Protein AF-A0A2N2Y2N4-F1 (afdb_monomer)

Nearest PDB structures (foldseek):
  4l85-assembly1_B  TM=6.530E-01  e=6.563E-02  Escherichia coli K-12
  3w01-assembly1_B  TM=6.294E-01  e=2.800E-01  Staphylococcus aureus subsp. aureus Mu3
  6rxm-assembly3_C  TM=6.327E-01  e=2.800E-01  Escherichia coli K-12
  6is2-assembly1_A  TM=5.672E-01  e=5.414E-01  Staphylococcus aureus RF122
  4lui-assembly1_A  TM=5.930E-01  e=9.800E-01  Methanocaldococcus jannaschii DSM 2661

Radius of gyration: 14.52 Å; Cα contacts (8 Å, |Δi|>4): 130; chains: 1; bounding box: 36×34×39 Å

Secondary structure (DSSP, 8-state):
----HHHHHHS--SS---EEEE-GGG--HHHHHHHH-TTS--SEEEE--SS--S-HHHHHHHHHHH--S-EEE--SSGGG--TTSSEE-----TT-S-TT-

Mean predicted aligned error: 5.01 Å

Solvent-accessible surface area (backbone atoms only — not comparable to full-atom values): 6410 Å² total; per-residue (Å²): 130,85,76,49,68,64,57,76,73,70,53,91,64,99,61,89,84,45,71,46,79,38,40,60,75,70,72,45,72,70,59,52,53,47,57,48,35,84,91,77,49,66,64,31,37,32,42,36,40,87,78,70,85,53,62,47,60,60,44,49,54,58,51,54,75,50,34,90,58,54,39,27,33,37,61,66,48,83,87,55,65,54,92,87,46,79,45,73,56,82,82,76,51,86,86,55,92,50,90,94,87

Foldseek 3Di:
DPDQVCCVVPPDDPDDFDEDEDELVPDDPVVLVQLLDPPRHGQEYEYEDQDHPDQLQVSLVSSVVRDPHQYEYAYNDPSNDDPSHSYYDDDDPPVDPDPVD

Sequence (101 aa):
MKTSLYNKLFLPEKKPRLAVLIDPDKLNEKLMSLLSNKSNRPDIILLGGSHVSLSVTESIEKIKKMTNLPLILFPGNPVQLSPLADAVLLLMLLSGRNADY

Structure (mmCIF, N/CA/C/O backbone):
data_AF-A0A2N2Y2N4-F1
#
_entry.id   AF-A0A2N2Y2N4-F1
#
loop_
_atom_site.group_PDB
_atom_site.id
_atom_site.type_symbol
_atom_site.label_atom_id
_atom_site.label_alt_id
_atom_site.label_comp_id
_atom_site.label_asym_id
_atom_site.label_entity_id
_atom_site.label_seq_id
_atom_site.pdbx_PDB_ins_code
_atom_site.Cartn_x
_atom_site.Cartn_y
_atom_site.Cartn_z
_atom_site.occupancy
_atom_site.B_iso_or_equiv
_atom_site.auth_seq_id
_atom_site.auth_comp_id
_atom_site.auth_asym_id
_atom_site.auth_atom_id
_atom_site.pdbx_PDB_model_num
ATOM 1 N N . MET A 1 1 ? -23.832 -9.272 5.082 1.00 43.53 1 MET A N 1
ATOM 2 C CA . MET A 1 1 ? -23.448 -8.416 3.934 1.00 43.53 1 MET A CA 1
ATOM 3 C C . MET A 1 1 ? -21.993 -8.001 4.100 1.00 43.53 1 MET A C 1
ATOM 5 O O . MET A 1 1 ? -21.671 -7.432 5.134 1.00 43.53 1 MET A O 1
ATOM 9 N N . LYS A 1 2 ? -21.101 -8.302 3.145 1.00 47.69 2 LYS A N 1
ATOM 10 C CA . LYS A 1 2 ? -19.757 -7.698 3.140 1.00 47.69 2 LYS A CA 1
ATOM 11 C C . LYS A 1 2 ? -19.935 -6.201 2.883 1.00 47.69 2 LYS A C 1
ATOM 13 O O . LYS A 1 2 ? -20.380 -5.825 1.805 1.00 47.69 2 LYS A O 1
ATOM 18 N N . THR A 1 3 ? -19.623 -5.358 3.862 1.00 61.28 3 THR A N 1
ATOM 19 C CA . THR A 1 3 ? -19.528 -3.909 3.651 1.00 61.28 3 THR A CA 1
ATOM 20 C C . THR A 1 3 ? -18.493 -3.664 2.556 1.00 61.28 3 THR A C 1
ATOM 22 O O . THR A 1 3 ? -17.366 -4.158 2.679 1.00 61.28 3 THR A O 1
ATOM 25 N N . SER A 1 4 ? -18.874 -2.969 1.480 1.00 83.38 4 SER A N 1
ATOM 26 C CA . SER A 1 4 ? -17.964 -2.682 0.368 1.00 83.38 4 SER A CA 1
ATOM 27 C C . SER A 1 4 ? -16.733 -1.930 0.883 1.00 83.38 4 SER A C 1
ATOM 29 O O . SER A 1 4 ? -16.827 -1.155 1.839 1.00 83.38 4 SER A O 1
ATOM 31 N N . LEU A 1 5 ? -15.566 -2.164 0.273 1.00 84.62 5 LEU A N 1
ATOM 32 C CA . LEU A 1 5 ? -14.347 -1.420 0.609 1.00 84.62 5 LEU A C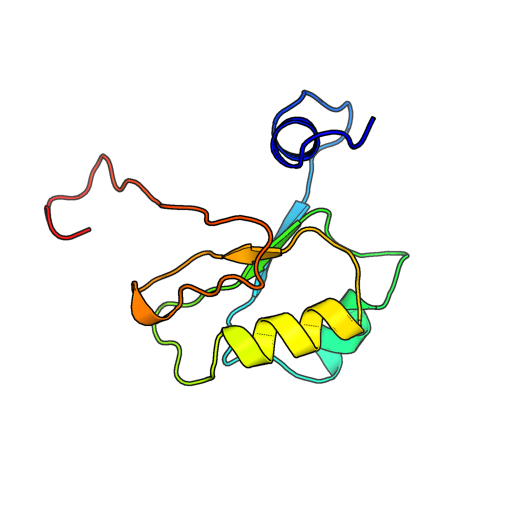A 1
ATOM 33 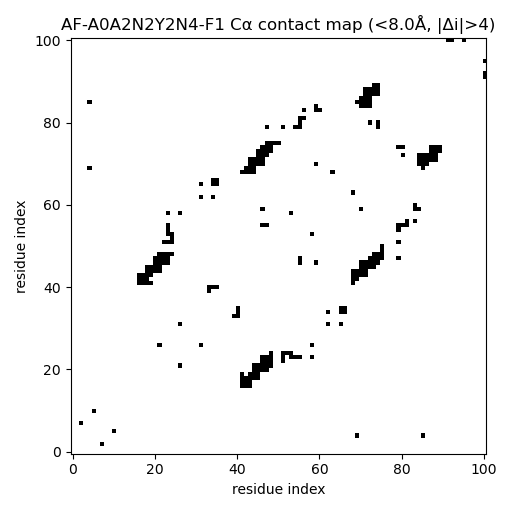C C . LEU A 1 5 ? -14.597 0.092 0.517 1.00 84.62 5 LEU A C 1
ATOM 35 O O . LEU A 1 5 ? -14.225 0.824 1.422 1.00 84.62 5 LEU A O 1
ATOM 39 N N . TYR A 1 6 ? -15.329 0.528 -0.509 1.00 83.81 6 TYR A N 1
ATOM 40 C CA . TYR A 1 6 ? -15.772 1.911 -0.667 1.00 83.81 6 TYR A CA 1
ATOM 41 C C . TYR A 1 6 ? -16.454 2.460 0.594 1.00 83.81 6 TYR A C 1
ATOM 43 O O . TYR A 1 6 ? -16.042 3.487 1.126 1.00 83.81 6 TYR A O 1
ATOM 51 N N . ASN A 1 7 ? -17.433 1.735 1.140 1.00 84.25 7 ASN A N 1
ATOM 52 C CA . ASN A 1 7 ? -18.135 2.171 2.343 1.00 84.25 7 ASN A CA 1
ATOM 53 C C . ASN A 1 7 ? -17.188 2.274 3.548 1.00 84.25 7 ASN A C 1
ATOM 55 O O . ASN A 1 7 ? -17.293 3.207 4.336 1.00 84.25 7 ASN A O 1
ATOM 59 N N . LYS A 1 8 ? -16.229 1.348 3.667 1.00 81.50 8 LYS A N 1
ATOM 60 C CA . LYS A 1 8 ? -15.204 1.393 4.721 1.00 81.50 8 LYS A CA 1
ATOM 61 C C . LYS A 1 8 ? -14.213 2.545 4.564 1.00 81.50 8 LYS A C 1
ATOM 63 O O . LYS A 1 8 ? -13.601 2.919 5.551 1.00 81.50 8 LYS A O 1
ATOM 68 N N . LEU A 1 9 ? -14.010 3.063 3.354 1.00 82.56 9 LEU A N 1
ATOM 69 C CA . LEU A 1 9 ? -13.036 4.123 3.078 1.00 82.56 9 LEU A CA 1
ATOM 70 C C . LEU A 1 9 ? -13.653 5.522 3.081 1.00 82.56 9 LEU A C 1
ATOM 72 O O . LEU A 1 9 ? -12.973 6.472 3.463 1.00 82.56 9 LEU A O 1
ATOM 76 N N . PHE A 1 10 ? -14.922 5.653 2.687 1.00 80.50 10 PHE A N 1
ATOM 77 C CA . PHE A 1 10 ? -15.530 6.954 2.387 1.00 80.50 10 PHE A CA 1
ATOM 78 C C . PHE A 1 10 ? -16.776 7.282 3.203 1.00 80.50 10 PHE A C 1
ATOM 80 O O . PHE A 1 10 ? -17.198 8.437 3.201 1.00 80.50 10 PHE A O 1
ATOM 87 N N . LEU A 1 11 ? -17.359 6.327 3.939 1.00 84.75 11 LEU A N 1
ATOM 88 C CA . LEU A 1 11 ? -18.421 6.700 4.871 1.00 84.75 11 LEU A CA 1
ATOM 89 C C . LEU A 1 11 ? -17.836 7.465 6.065 1.00 84.75 11 LEU A C 1
ATOM 91 O O . LEU A 1 11 ? -16.751 7.094 6.542 1.00 84.75 11 LEU A O 1
ATOM 95 N N . PRO A 1 12 ? -18.553 8.497 6.552 1.00 79.38 12 PRO A N 1
ATOM 96 C CA . PRO A 1 12 ? -18.130 9.282 7.699 1.00 79.38 12 PRO A CA 1
ATOM 97 C C . PRO A 1 12 ? -17.938 8.391 8.923 1.00 79.38 12 PRO A C 1
ATOM 99 O O . PRO A 1 12 ? -18.823 7.616 9.288 1.00 79.38 12 PRO A O 1
ATOM 102 N N . GLU A 1 13 ? -16.799 8.540 9.588 1.00 79.06 13 GLU A N 1
ATOM 103 C CA . GLU A 1 13 ? -16.543 7.931 10.887 1.00 79.06 13 GLU A CA 1
ATOM 104 C C . GLU A 1 13 ? -16.220 8.999 11.926 1.00 79.06 13 GLU A C 1
ATOM 106 O O . GLU A 1 13 ? -15.765 10.095 11.610 1.00 79.06 13 GLU A O 1
ATOM 111 N N . LYS A 1 14 ? -16.463 8.672 13.199 1.00 78.62 14 LYS A N 1
ATOM 112 C CA . LYS A 1 14 ? -16.190 9.582 14.322 1.00 78.62 14 LYS A CA 1
ATOM 113 C C . LYS A 1 14 ? -14.694 9.811 14.556 1.00 78.62 14 LYS A C 1
ATOM 115 O O . LYS A 1 14 ? -14.338 10.734 15.282 1.00 78.62 14 LYS A O 1
ATOM 120 N N . LYS A 1 15 ? -13.832 8.950 14.008 1.00 85.19 15 LYS A N 1
ATOM 121 C CA . LYS A 1 15 ? -12.377 9.018 14.157 1.00 85.19 15 LYS A CA 1
ATOM 122 C C . LYS A 1 15 ? -11.721 9.226 12.789 1.00 85.19 15 LYS A C 1
ATOM 124 O O . LYS A 1 15 ? -12.187 8.631 11.816 1.00 85.19 15 LYS A O 1
ATOM 129 N N . PRO A 1 16 ? -10.657 10.044 12.706 1.00 86.69 16 PRO A N 1
ATOM 130 C CA . PRO A 1 16 ? -9.873 10.155 11.486 1.00 86.69 16 PRO A CA 1
ATOM 131 C C . PRO A 1 16 ? -9.223 8.808 11.166 1.00 86.69 16 PRO A C 1
ATOM 133 O O . PRO A 1 16 ? -8.823 8.082 12.077 1.00 86.69 16 PRO A O 1
ATOM 136 N N . ARG A 1 17 ? -9.110 8.499 9.874 1.00 88.75 17 ARG A N 1
ATOM 137 C CA . ARG A 1 17 ? -8.395 7.317 9.388 1.00 88.75 17 ARG A CA 1
ATOM 138 C C . ARG A 1 17 ? -6.955 7.678 9.043 1.00 88.75 17 ARG A C 1
ATOM 140 O O . ARG A 1 17 ? -6.698 8.760 8.516 1.00 88.75 17 ARG A O 1
ATOM 147 N N . LEU A 1 18 ? -6.038 6.752 9.292 1.00 90.94 18 LEU A N 1
ATOM 148 C CA . LEU A 1 18 ? -4.636 6.857 8.912 1.00 90.94 18 LEU A CA 1
ATOM 149 C C . LEU A 1 18 ? -4.331 5.903 7.757 1.00 90.94 18 LEU A C 1
ATOM 151 O O . LEU A 1 18 ? -4.439 4.683 7.895 1.00 90.94 18 LEU A O 1
ATOM 155 N N . ALA A 1 19 ? -3.889 6.467 6.635 1.00 92.69 19 ALA A N 1
ATOM 156 C CA . ALA A 1 19 ? -3.283 5.719 5.545 1.00 92.69 19 ALA A CA 1
ATOM 157 C C . ALA A 1 19 ? -1.759 5.876 5.592 1.00 92.69 19 ALA A C 1
ATOM 159 O O . ALA A 1 19 ? -1.257 6.982 5.794 1.00 92.69 19 ALA A O 1
ATOM 160 N N . VAL A 1 20 ? -1.023 4.784 5.382 1.00 94.12 20 VAL A N 1
ATOM 161 C CA . VAL A 1 20 ? 0.443 4.809 5.263 1.00 94.12 20 VAL A CA 1
ATOM 162 C C . VAL A 1 20 ? 0.838 4.393 3.857 1.00 94.12 20 VAL A C 1
ATOM 164 O O . VAL A 1 20 ? 0.440 3.325 3.400 1.00 94.12 20 VAL A O 1
ATOM 167 N N . LEU A 1 21 ? 1.636 5.231 3.193 1.00 95.19 21 LEU A N 1
ATOM 168 C CA . LEU A 1 21 ? 2.257 4.911 1.912 1.00 95.19 21 LEU A CA 1
ATOM 169 C C . LEU A 1 21 ? 3.556 4.138 2.127 1.00 95.19 21 LEU A C 1
ATOM 171 O O . LEU A 1 21 ? 4.472 4.611 2.799 1.00 95.19 21 LEU A O 1
ATOM 175 N N . ILE A 1 22 ? 3.614 2.950 1.540 1.00 94.56 22 ILE A N 1
ATOM 176 C CA . ILE A 1 22 ? 4.771 2.070 1.527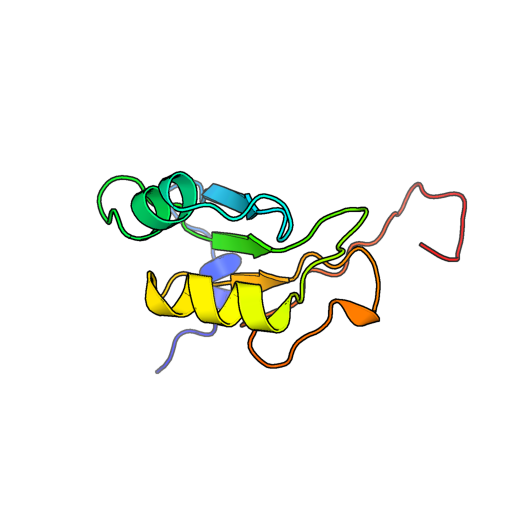 1.00 94.56 22 ILE A CA 1
ATOM 177 C C . ILE A 1 22 ? 5.334 2.053 0.115 1.00 94.56 22 ILE A C 1
ATOM 179 O O . ILE A 1 22 ? 4.647 1.699 -0.841 1.00 94.56 22 ILE A O 1
ATOM 183 N N . ASP A 1 23 ? 6.608 2.395 0.019 1.00 93.00 23 ASP A N 1
ATOM 184 C CA . ASP A 1 23 ? 7.410 2.185 -1.175 1.00 93.00 23 ASP A CA 1
ATOM 185 C C . ASP A 1 23 ? 7.827 0.700 -1.231 1.00 93.00 23 ASP A C 1
ATOM 187 O O . ASP A 1 23 ? 8.450 0.231 -0.268 1.00 93.00 23 ASP A O 1
ATOM 191 N N . PRO A 1 24 ? 7.477 -0.058 -2.293 1.00 92.81 24 PRO A N 1
ATOM 192 C CA . PRO A 1 24 ? 7.853 -1.466 -2.442 1.00 92.81 24 PRO A CA 1
ATOM 193 C C . PRO A 1 24 ? 9.347 -1.716 -2.212 1.00 92.81 24 PRO A C 1
ATOM 195 O O . PRO A 1 24 ? 9.712 -2.674 -1.531 1.00 92.81 24 PRO A O 1
ATOM 198 N N . ASP A 1 25 ? 10.199 -0.801 -2.681 1.00 91.06 25 ASP A N 1
ATOM 199 C CA . ASP A 1 25 ? 11.660 -0.919 -2.616 1.00 91.06 25 ASP A CA 1
ATOM 200 C C . ASP A 1 25 ? 12.211 -0.720 -1.192 1.00 91.06 25 ASP A C 1
ATOM 202 O O . ASP A 1 25 ? 13.372 -1.013 -0.911 1.00 91.06 25 ASP A O 1
ATOM 206 N N . LYS A 1 26 ? 11.373 -0.260 -0.253 1.00 91.12 26 LYS A N 1
ATOM 207 C CA . LYS A 1 26 ? 11.736 -0.025 1.155 1.00 91.12 26 LYS A CA 1
ATOM 208 C C . LYS A 1 26 ? 11.178 -1.080 2.107 1.00 91.12 26 LYS A C 1
ATOM 210 O O . LYS A 1 26 ? 11.297 -0.925 3.327 1.00 91.12 26 LYS A O 1
ATOM 215 N N . LEU A 1 27 ? 10.578 -2.151 1.585 1.00 91.00 27 LEU A N 1
ATOM 216 C CA . LEU A 1 27 ? 10.090 -3.256 2.404 1.00 91.00 27 LEU A CA 1
ATOM 217 C C . LEU A 1 27 ? 11.245 -3.973 3.112 1.00 91.00 27 LEU A C 1
ATOM 219 O O . LEU A 1 27 ? 12.157 -4.507 2.489 1.00 91.00 27 LEU A O 1
ATOM 223 N N . ASN A 1 28 ? 11.176 -4.010 4.441 1.00 91.88 28 ASN A N 1
ATOM 224 C CA . ASN A 1 28 ? 12.143 -4.685 5.302 1.00 91.88 28 ASN A CA 1
ATOM 225 C C . ASN A 1 28 ? 11.449 -5.303 6.524 1.00 91.88 28 ASN A C 1
ATOM 227 O O . ASN A 1 28 ? 10.290 -5.002 6.816 1.00 91.88 28 ASN A O 1
ATOM 231 N N . GLU A 1 29 ? 12.164 -6.147 7.266 1.00 90.69 29 GLU A N 1
ATOM 232 C CA . GLU A 1 29 ? 11.612 -6.884 8.411 1.00 90.69 29 GLU A CA 1
ATOM 233 C C . GLU A 1 29 ? 11.025 -5.978 9.499 1.00 90.69 29 GLU A C 1
ATOM 235 O O . GLU A 1 29 ? 10.001 -6.309 10.096 1.00 90.69 29 GLU A O 1
ATOM 240 N N . LYS A 1 30 ? 11.623 -4.803 9.731 1.00 90.62 30 LYS A N 1
ATOM 241 C CA . LYS A 1 30 ? 11.122 -3.832 10.710 1.00 90.62 30 LYS A CA 1
ATOM 242 C C . LYS A 1 30 ? 9.764 -3.268 10.296 1.00 90.62 30 LYS A C 1
ATOM 244 O O . LYS A 1 30 ? 8.876 -3.136 11.130 1.00 90.62 30 LYS A O 1
ATOM 249 N N . LEU A 1 31 ? 9.580 -2.941 9.020 1.00 89.50 31 LEU A N 1
ATOM 250 C CA . LEU A 1 31 ? 8.278 -2.503 8.520 1.00 89.50 31 LEU A CA 1
ATOM 251 C C . LEU A 1 31 ? 7.253 -3.640 8.604 1.00 89.50 31 LEU A C 1
ATOM 253 O O . LEU A 1 31 ? 6.128 -3.428 9.052 1.00 89.50 31 LEU A O 1
ATOM 257 N N . MET A 1 32 ? 7.660 -4.861 8.259 1.00 88.81 32 MET A N 1
ATOM 258 C CA . MET A 1 32 ? 6.794 -6.039 8.336 1.00 88.81 32 MET A CA 1
ATOM 259 C C . MET A 1 32 ? 6.333 -6.341 9.769 1.00 88.81 32 MET A C 1
ATOM 261 O O . MET A 1 32 ? 5.166 -6.675 9.976 1.00 88.81 32 MET A O 1
ATOM 265 N N . SER A 1 33 ? 7.204 -6.169 10.769 1.00 89.00 33 SER A N 1
ATOM 266 C CA . SER A 1 33 ? 6.846 -6.357 12.180 1.00 89.00 33 SER A CA 1
ATOM 267 C C . SER A 1 33 ? 5.922 -5.260 12.719 1.00 89.00 33 SER A C 1
ATOM 269 O O . SER A 1 33 ? 5.057 -5.530 13.552 1.00 89.00 33 SER A O 1
ATOM 271 N N . LEU A 1 34 ? 6.035 -4.029 12.212 1.00 87.81 34 LEU A N 1
ATOM 272 C CA . LEU A 1 34 ? 5.087 -2.960 12.536 1.00 87.81 34 LEU A CA 1
ATOM 273 C C . LEU A 1 34 ? 3.693 -3.253 11.970 1.00 87.81 34 LEU A C 1
ATOM 275 O O . LEU A 1 34 ? 2.700 -3.051 12.664 1.00 87.81 34 LEU A O 1
ATOM 279 N N . LEU A 1 35 ? 3.611 -3.769 10.741 1.00 88.12 35 LEU A N 1
ATOM 280 C CA . LEU A 1 35 ? 2.334 -4.101 10.099 1.00 88.12 35 LEU A CA 1
ATOM 281 C C . LEU A 1 35 ? 1.610 -5.282 10.760 1.00 88.12 35 LEU A C 1
ATOM 283 O O . LEU A 1 35 ? 0.377 -5.330 10.733 1.00 88.12 35 LEU A O 1
ATOM 287 N N . SER A 1 36 ? 2.350 -6.220 11.358 1.00 87.38 36 SER A N 1
ATOM 288 C CA . SER A 1 36 ? 1.769 -7.342 12.104 1.00 87.38 36 SER A CA 1
ATOM 289 C C . SER A 1 36 ? 1.313 -6.953 13.519 1.00 87.38 36 SER A C 1
ATOM 291 O O . SER A 1 36 ? 0.466 -7.635 14.108 1.00 87.38 36 SER A O 1
ATOM 293 N N . ASN A 1 37 ? 1.802 -5.833 14.064 1.00 88.50 37 ASN A N 1
ATOM 294 C CA . ASN A 1 37 ? 1.415 -5.349 15.385 1.00 88.50 37 ASN A CA 1
ATOM 295 C C . ASN A 1 37 ? 0.009 -4.723 15.371 1.00 88.50 37 ASN A C 1
ATOM 297 O O . ASN A 1 37 ? -0.217 -3.623 14.871 1.00 88.50 37 ASN A O 1
ATOM 301 N N . LYS A 1 38 ? -0.955 -5.409 15.995 1.00 83.19 38 LYS A N 1
ATOM 302 C CA . LYS A 1 38 ? -2.363 -4.982 16.027 1.00 83.19 38 LYS A CA 1
ATOM 303 C C . LYS A 1 38 ? -2.618 -3.702 16.826 1.00 83.19 38 LYS A C 1
ATOM 305 O O . LYS A 1 38 ? -3.636 -3.061 16.579 1.00 83.19 38 LYS A O 1
ATOM 310 N N . SER A 1 39 ? -1.739 -3.342 17.758 1.00 83.56 39 SER A N 1
ATOM 311 C CA . SER A 1 39 ? -1.964 -2.222 18.678 1.00 83.56 39 SER A CA 1
ATOM 312 C C . SER A 1 39 ? -1.692 -0.853 18.054 1.00 83.56 39 SER A C 1
ATOM 314 O O . SER A 1 39 ? -2.179 0.140 18.581 1.00 83.56 39 SER A O 1
ATOM 316 N N . ASN A 1 40 ? -0.931 -0.779 16.954 1.00 80.12 40 ASN A N 1
ATOM 317 C CA . ASN A 1 40 ? -0.520 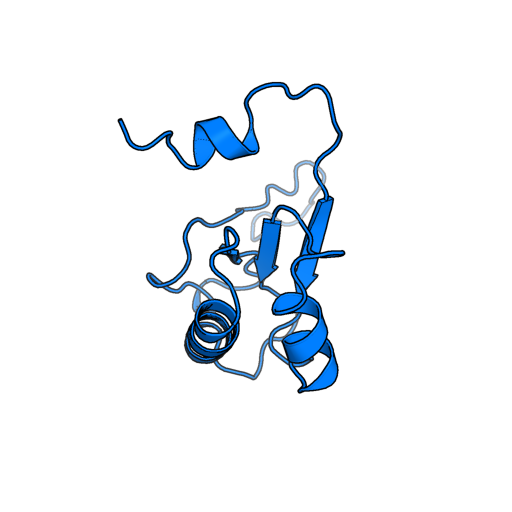0.498 16.359 1.00 80.12 40 ASN A CA 1
ATOM 318 C C . ASN A 1 40 ? -0.473 0.464 14.822 1.00 80.12 40 ASN A C 1
ATOM 320 O O . ASN A 1 40 ? 0.446 0.999 14.201 1.00 80.12 40 ASN A O 1
ATOM 324 N N . ARG A 1 41 ? -1.439 -0.221 14.205 1.00 84.00 41 ARG A N 1
ATOM 325 C CA . ARG A 1 41 ? -1.510 -0.377 12.748 1.00 84.00 41 ARG A CA 1
ATOM 326 C C . ARG A 1 41 ? -2.326 0.749 12.094 1.00 84.00 41 ARG A C 1
ATOM 328 O O . ARG A 1 41 ? -3.280 1.218 12.714 1.00 84.00 41 ARG A O 1
ATOM 335 N N . PRO A 1 42 ? -2.000 1.150 10.853 1.00 92.12 42 PRO A N 1
ATOM 336 C CA . PRO A 1 42 ? -2.836 2.076 10.097 1.00 92.12 42 PRO A CA 1
ATOM 337 C C . PRO A 1 42 ? -4.178 1.432 9.730 1.00 92.12 42 PRO A C 1
ATOM 339 O O . PRO A 1 42 ? -4.340 0.212 9.801 1.00 92.12 42 PRO A O 1
ATOM 342 N N . ASP A 1 43 ? -5.128 2.250 9.288 1.00 91.44 43 ASP A N 1
ATOM 343 C CA . ASP A 1 43 ? -6.406 1.775 8.758 1.00 91.44 43 ASP A CA 1
ATOM 344 C C . ASP A 1 43 ? -6.266 1.276 7.318 1.00 91.44 43 ASP A C 1
ATOM 346 O O . ASP A 1 43 ? -7.000 0.384 6.894 1.00 91.44 43 ASP A O 1
ATOM 350 N N . ILE A 1 44 ? -5.339 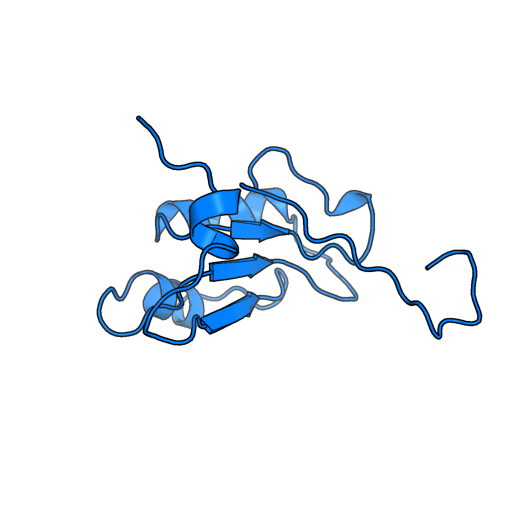1.872 6.558 1.00 93.94 44 ILE A N 1
ATOM 351 C CA . ILE A 1 44 ? -5.157 1.644 5.122 1.00 93.94 44 ILE A CA 1
ATOM 352 C C . ILE A 1 44 ? -3.662 1.603 4.794 1.00 93.94 44 ILE A C 1
ATOM 354 O O . ILE A 1 44 ? -2.876 2.415 5.289 1.00 93.94 44 ILE A O 1
ATOM 358 N N . ILE A 1 45 ? -3.278 0.686 3.913 1.00 95.94 45 ILE A N 1
ATOM 359 C CA . ILE A 1 45 ? -1.956 0.650 3.294 1.00 95.94 45 ILE A CA 1
ATOM 360 C C . ILE A 1 45 ? -2.095 1.155 1.860 1.00 95.94 45 ILE A C 1
ATOM 362 O O . ILE A 1 45 ? -2.865 0.604 1.074 1.00 95.94 45 ILE A O 1
ATOM 366 N N . LEU A 1 46 ? -1.336 2.190 1.519 1.00 96.19 46 LEU A N 1
ATOM 367 C CA . LEU A 1 46 ? -1.063 2.565 0.138 1.00 96.19 46 LEU A CA 1
ATOM 368 C C . LEU A 1 46 ? 0.261 1.909 -0.261 1.00 96.19 46 LEU A C 1
ATOM 370 O O . LEU A 1 46 ? 1.223 1.976 0.500 1.00 96.19 46 LEU A O 1
ATOM 374 N N . LEU A 1 47 ? 0.324 1.269 -1.424 1.00 96.00 47 LEU A N 1
ATOM 375 C CA . LEU A 1 47 ? 1.552 0.648 -1.927 1.00 96.00 47 LEU A CA 1
ATOM 376 C C . LEU A 1 47 ? 1.948 1.285 -3.256 1.00 96.00 47 LEU A C 1
ATOM 378 O O . LEU A 1 47 ? 1.204 1.177 -4.231 1.00 96.00 47 LEU A O 1
ATOM 382 N N . GLY A 1 48 ? 3.109 1.930 -3.299 1.00 93.62 48 GLY A N 1
ATOM 383 C CA . GLY A 1 48 ? 3.598 2.596 -4.500 1.00 93.62 48 GLY A CA 1
ATOM 384 C C . GLY A 1 48 ? 4.800 3.502 -4.257 1.00 93.62 48 GLY A C 1
ATOM 385 O O . GLY A 1 48 ? 5.098 3.876 -3.125 1.00 93.62 48 GLY A O 1
ATOM 386 N N . GLY A 1 49 ? 5.487 3.858 -5.339 1.00 87.25 49 GLY A N 1
ATOM 387 C CA . GLY A 1 49 ? 6.699 4.674 -5.331 1.00 87.25 49 GLY A CA 1
ATOM 388 C C . GLY A 1 49 ? 6.988 5.251 -6.719 1.00 87.25 49 GLY A C 1
ATOM 389 O O . GLY A 1 49 ? 6.398 4.826 -7.715 1.00 87.25 49 GLY A O 1
ATOM 390 N N . SER A 1 50 ? 7.885 6.238 -6.793 1.00 77.56 50 SER A N 1
ATOM 391 C CA . SER A 1 50 ? 8.240 6.911 -8.054 1.00 77.56 50 SER A CA 1
ATOM 392 C C . SER A 1 50 ? 9.071 6.024 -8.982 1.00 77.56 50 SER A C 1
ATOM 394 O O . SER A 1 50 ? 8.820 5.969 -10.183 1.00 77.56 50 SER A O 1
ATOM 396 N N . HIS A 1 51 ? 10.030 5.297 -8.417 1.00 74.12 51 HIS A N 1
ATOM 397 C CA . HIS A 1 51 ? 10.845 4.311 -9.110 1.00 74.12 51 HIS A CA 1
ATOM 398 C C . HIS A 1 51 ? 10.689 3.002 -8.357 1.00 74.12 51 HIS A C 1
ATOM 400 O O . HIS A 1 51 ? 11.181 2.878 -7.245 1.00 74.12 51 HIS A O 1
ATOM 406 N N . VAL A 1 52 ? 9.942 2.072 -8.943 1.00 75.44 52 VAL A N 1
ATOM 407 C CA . VAL A 1 52 ? 9.703 0.758 -8.353 1.00 75.44 52 VAL A CA 1
ATOM 408 C C . VAL A 1 52 ? 10.504 -0.253 -9.153 1.00 75.44 52 VAL A C 1
ATOM 410 O O . VAL A 1 52 ? 10.209 -0.491 -10.326 1.00 75.44 52 VAL A O 1
ATOM 413 N N . SER A 1 53 ? 11.543 -0.793 -8.526 1.00 72.25 53 SER A N 1
ATOM 414 C CA . SER A 1 53 ? 12.397 -1.835 -9.097 1.00 72.25 53 SER A CA 1
ATOM 415 C C . SER A 1 53 ? 11.952 -3.235 -8.673 1.00 72.25 53 SER A C 1
ATOM 417 O O . SER A 1 53 ? 12.087 -4.184 -9.447 1.00 72.25 53 SER A O 1
ATOM 419 N N . LEU A 1 54 ? 11.373 -3.368 -7.475 1.00 74.19 54 LEU A N 1
ATOM 420 C CA . LEU A 1 54 ? 10.810 -4.617 -6.979 1.00 74.19 54 LEU A CA 1
ATOM 421 C C . LEU A 1 54 ? 9.410 -4.884 -7.531 1.00 74.19 54 LEU A C 1
ATOM 423 O O . LEU A 1 54 ? 8.618 -3.985 -7.806 1.00 74.19 54 LEU A O 1
ATOM 427 N N . SER A 1 55 ? 9.063 -6.166 -7.622 1.0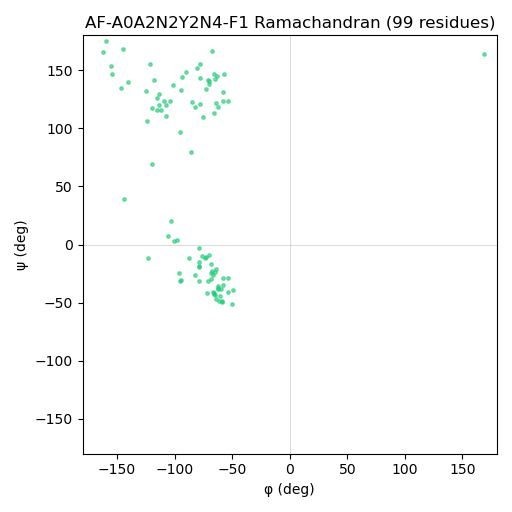0 87.00 55 SER A N 1
ATOM 428 C CA . SER A 1 55 ? 7.717 -6.580 -8.006 1.00 87.00 55 SER A CA 1
ATOM 429 C C . SER A 1 55 ? 6.689 -6.091 -6.979 1.00 87.00 55 SER A C 1
ATOM 431 O O . SER A 1 55 ? 6.695 -6.484 -5.805 1.00 87.00 55 SER A O 1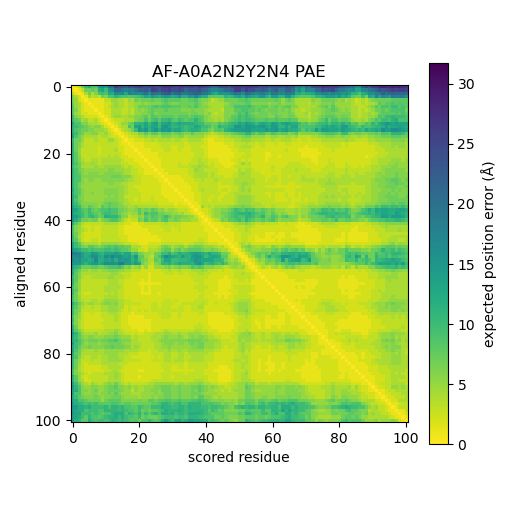
ATOM 433 N N . VAL A 1 56 ? 5.756 -5.250 -7.434 1.00 92.00 56 VAL A N 1
ATOM 434 C CA . VAL A 1 56 ? 4.609 -4.804 -6.629 1.00 92.00 56 VAL A CA 1
ATOM 435 C C . VAL A 1 56 ? 3.759 -5.998 -6.202 1.00 92.00 56 VAL A C 1
ATOM 437 O O . VAL A 1 56 ? 3.316 -6.060 -5.059 1.00 92.00 56 VAL A O 1
ATOM 440 N N . THR A 1 57 ? 3.589 -6.987 -7.079 1.00 94.06 57 THR A N 1
ATOM 441 C CA . THR A 1 57 ? 2.837 -8.214 -6.786 1.00 94.06 57 THR A CA 1
ATOM 442 C C . THR A 1 57 ? 3.462 -8.997 -5.631 1.00 94.06 57 THR A C 1
ATOM 444 O O . THR A 1 57 ? 2.765 -9.315 -4.670 1.00 94.06 57 THR A O 1
ATOM 447 N N . GLU A 1 58 ? 4.778 -9.228 -5.648 1.00 93.69 58 GLU A N 1
ATOM 448 C CA . GLU A 1 58 ? 5.466 -9.907 -4.535 1.00 93.69 58 GLU A CA 1
ATOM 449 C C . GLU A 1 58 ? 5.367 -9.111 -3.229 1.00 93.69 58 GLU A C 1
ATOM 451 O O . GLU A 1 58 ? 5.239 -9.672 -2.138 1.00 93.69 58 GLU A O 1
ATOM 456 N N . SER A 1 59 ? 5.411 -7.784 -3.336 1.00 94.81 59 SER A N 1
ATOM 457 C CA . SER A 1 59 ? 5.273 -6.874 -2.201 1.00 94.81 59 SER A CA 1
ATOM 458 C C . SER A 1 59 ? 3.881 -6.976 -1.569 1.00 94.81 59 SER A C 1
ATOM 460 O O . SER A 1 59 ? 3.768 -7.084 -0.346 1.00 94.81 59 SER A O 1
ATOM 462 N N . ILE A 1 60 ? 2.825 -7.037 -2.390 1.00 96.25 60 ILE A N 1
ATOM 463 C CA . ILE A 1 60 ? 1.447 -7.280 -1.938 1.00 96.25 60 ILE A CA 1
ATOM 464 C C . ILE A 1 60 ? 1.356 -8.614 -1.200 1.00 96.25 60 ILE A C 1
ATOM 466 O O . ILE A 1 60 ? 0.805 -8.663 -0.101 1.00 96.25 60 ILE A O 1
ATOM 470 N N . GLU A 1 61 ? 1.902 -9.689 -1.768 1.00 95.56 61 GLU A N 1
ATOM 471 C CA . GLU A 1 61 ? 1.858 -11.015 -1.145 1.00 95.56 61 GLU A CA 1
ATOM 472 C C . 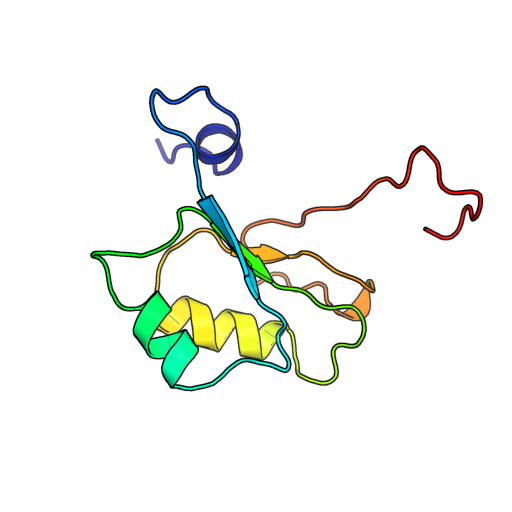GLU A 1 61 ? 2.557 -11.031 0.215 1.00 95.56 61 GLU A C 1
ATOM 474 O O . GLU A 1 61 ? 2.020 -11.571 1.185 1.00 95.56 61 GLU A O 1
ATOM 479 N N . LYS A 1 62 ? 3.739 -10.411 0.311 1.00 94.44 62 LYS A N 1
ATOM 480 C CA . LYS A 1 62 ? 4.478 -10.277 1.571 1.00 94.44 62 LYS A CA 1
ATOM 481 C C . LYS A 1 62 ? 3.645 -9.532 2.614 1.00 94.44 62 LYS A C 1
ATOM 483 O O . LYS A 1 62 ? 3.483 -10.039 3.723 1.00 94.44 62 LYS A O 1
ATOM 488 N N . ILE A 1 63 ? 3.070 -8.382 2.260 1.00 95.00 63 ILE A N 1
ATOM 489 C CA . ILE A 1 63 ? 2.254 -7.575 3.179 1.00 95.00 63 ILE A CA 1
ATOM 490 C C . ILE A 1 63 ? 0.993 -8.336 3.616 1.00 95.00 63 ILE A C 1
ATOM 492 O O . ILE A 1 63 ? 0.716 -8.421 4.815 1.00 95.00 63 ILE A O 1
ATOM 496 N N . LYS A 1 64 ? 0.259 -8.947 2.676 1.00 94.50 64 LYS A N 1
ATOM 497 C CA . LYS A 1 64 ? -0.982 -9.687 2.966 1.00 94.50 64 LYS A CA 1
ATOM 498 C C . LYS A 1 64 ? -0.761 -10.926 3.839 1.00 94.50 64 LYS A C 1
ATOM 500 O O . LYS A 1 64 ? -1.672 -11.329 4.555 1.00 94.50 64 LYS A O 1
ATOM 505 N N . LYS A 1 65 ? 0.447 -11.505 3.860 1.00 93.50 65 LYS A N 1
ATOM 506 C CA . LYS A 1 65 ? 0.804 -12.570 4.820 1.00 93.50 65 LYS A CA 1
ATOM 507 C C . LYS A 1 65 ? 0.860 -12.074 6.270 1.00 93.50 65 LYS A C 1
ATOM 509 O O . LYS A 1 65 ? 0.672 -12.874 7.180 1.00 93.50 65 LYS A O 1
ATOM 514 N N . MET A 1 66 ? 1.133 -10.788 6.498 1.00 91.19 66 MET A N 1
ATOM 515 C CA . MET A 1 66 ? 1.280 -10.220 7.846 1.00 91.19 66 MET A CA 1
ATOM 516 C C . MET A 1 66 ? 0.004 -9.559 8.364 1.00 91.19 66 MET A C 1
ATOM 518 O O . MET A 1 66 ? -0.169 -9.416 9.575 1.00 91.19 66 MET A O 1
ATOM 522 N N . THR A 1 67 ? -0.879 -9.111 7.469 1.00 92.50 67 THR A N 1
ATOM 523 C CA . THR A 1 67 ? -2.055 -8.334 7.853 1.00 92.50 67 THR A CA 1
ATOM 524 C C . THR A 1 67 ? -3.195 -8.429 6.841 1.00 92.50 67 THR A C 1
ATOM 526 O O . THR A 1 67 ? -2.981 -8.612 5.649 1.00 92.50 67 THR A O 1
ATOM 529 N N . ASN A 1 68 ? -4.419 -8.228 7.332 1.00 91.81 68 ASN A N 1
ATOM 530 C CA . ASN A 1 68 ? -5.649 -8.175 6.531 1.00 91.81 68 ASN A CA 1
ATOM 531 C C . ASN A 1 68 ? -6.143 -6.730 6.329 1.00 91.81 68 ASN A C 1
ATOM 533 O O . ASN A 1 68 ? -7.340 -6.505 6.132 1.00 91.81 68 ASN A O 1
ATOM 537 N N . LEU A 1 69 ? -5.257 -5.743 6.494 1.00 93.25 69 LEU A N 1
ATOM 538 C CA . LEU A 1 69 ? -5.588 -4.344 6.239 1.00 93.25 69 LEU A CA 1
ATOM 539 C C . LEU A 1 69 ? -5.868 -4.123 4.746 1.00 93.25 69 LEU A C 1
ATOM 541 O O . LEU A 1 69 ? -5.217 -4.768 3.922 1.00 93.25 69 LEU A O 1
ATOM 545 N N . PRO A 1 70 ? -6.784 -3.202 4.395 1.00 95.12 70 PRO A N 1
ATOM 546 C CA . PRO A 1 70 ? -6.962 -2.769 3.018 1.00 95.12 70 PRO A CA 1
ATOM 547 C C . PRO A 1 70 ? -5.640 -2.304 2.407 1.00 95.12 70 PRO A C 1
ATOM 549 O O . PRO A 1 70 ? -4.999 -1.396 2.940 1.00 95.12 70 PRO A O 1
ATOM 552 N N . LEU A 1 71 ? -5.261 -2.913 1.286 1.00 96.69 71 LEU A N 1
ATOM 553 C CA . LEU A 1 71 ? -4.094 -2.541 0.497 1.00 96.69 71 LEU A CA 1
ATOM 554 C C . LEU A 1 71 ? -4.559 -1.968 -0.838 1.00 96.69 71 LEU A C 1
ATOM 556 O O . LEU A 1 71 ? -5.152 -2.662 -1.665 1.00 96.69 71 LEU A O 1
ATOM 560 N N . ILE A 1 72 ? -4.263 -0.691 -1.044 1.00 96.56 72 ILE A N 1
ATOM 561 C CA . ILE A 1 72 ? -4.634 0.070 -2.231 1.00 96.56 72 ILE A CA 1
ATOM 562 C C . ILE A 1 72 ? -3.351 0.419 -2.984 1.00 96.56 72 ILE A C 1
ATOM 564 O O . ILE A 1 72 ? -2.399 0.935 -2.398 1.00 96.56 72 ILE A O 1
ATOM 568 N N . LEU A 1 73 ? -3.307 0.145 -4.284 1.00 96.06 73 LEU A N 1
ATOM 569 C CA . LEU A 1 73 ? -2.178 0.559 -5.110 1.00 96.06 73 LEU A CA 1
ATOM 570 C C . LEU A 1 73 ? -2.171 2.068 -5.290 1.00 96.06 73 LEU A C 1
ATOM 572 O O . LEU A 1 73 ? -3.204 2.674 -5.562 1.00 96.06 73 LEU A O 1
ATOM 576 N N . PHE A 1 74 ? -0.984 2.647 -5.207 1.00 94.62 74 PHE A N 1
ATOM 577 C CA . PHE A 1 74 ? -0.696 4.037 -5.518 1.00 94.62 74 PHE A CA 1
ATOM 578 C C . PHE A 1 74 ? 0.330 4.078 -6.661 1.00 94.62 74 PHE A C 1
ATOM 580 O O . PHE A 1 74 ? 1.508 4.353 -6.432 1.00 94.62 74 PHE A O 1
ATOM 587 N N . PRO A 1 75 ? -0.070 3.678 -7.881 1.00 90.62 75 PRO A N 1
ATOM 588 C CA . PRO A 1 75 ? 0.878 3.397 -8.947 1.00 90.62 75 PRO A CA 1
ATOM 589 C C . PRO A 1 75 ? 1.497 4.683 -9.503 1.00 90.62 75 PRO A C 1
ATOM 591 O O . PRO A 1 75 ? 0.786 5.626 -9.840 1.00 90.62 75 PRO A O 1
ATOM 594 N N . GLY A 1 76 ? 2.819 4.684 -9.673 1.00 86.50 76 GLY A N 1
ATOM 595 C CA . GLY A 1 76 ? 3.537 5.681 -10.476 1.00 86.50 76 GLY A CA 1
ATOM 596 C C . GLY A 1 76 ? 3.639 5.313 -11.964 1.00 86.50 76 GLY A C 1
ATOM 597 O O . GLY A 1 76 ? 4.043 6.138 -12.777 1.00 86.50 76 GLY A O 1
ATOM 598 N N . ASN A 1 77 ? 3.301 4.071 -12.333 1.00 84.50 77 ASN A N 1
ATOM 599 C CA . ASN A 1 77 ? 3.340 3.554 -13.705 1.00 84.50 77 ASN A CA 1
ATOM 600 C C . ASN A 1 77 ? 2.331 2.393 -13.876 1.00 84.50 77 ASN A C 1
ATOM 602 O O . ASN A 1 77 ? 2.180 1.607 -12.937 1.00 84.50 77 ASN A O 1
ATOM 606 N N . PRO A 1 78 ? 1.691 2.208 -15.050 1.00 86.44 78 PRO A N 1
ATOM 607 C CA . PRO A 1 78 ? 0.779 1.084 -15.308 1.00 86.44 78 PRO A CA 1
ATOM 608 C C . PRO A 1 78 ? 1.348 -0.321 -15.038 1.00 86.44 78 PRO A C 1
ATOM 610 O O . PRO A 1 78 ? 0.600 -1.217 -14.659 1.00 86.44 78 PRO A O 1
ATOM 613 N N . VAL A 1 79 ? 2.662 -0.530 -15.175 1.00 87.75 79 VAL A N 1
ATOM 614 C CA . VAL A 1 79 ? 3.334 -1.814 -14.880 1.00 87.75 79 VAL A CA 1
ATOM 615 C C . VAL A 1 79 ? 3.233 -2.198 -13.397 1.00 87.75 79 VAL A C 1
ATOM 617 O O . VAL A 1 79 ? 3.341 -3.368 -13.046 1.00 87.75 79 VAL A O 1
ATOM 620 N N . GLN A 1 80 ? 2.979 -1.230 -12.514 1.00 88.44 80 GLN A N 1
ATOM 621 C CA . GLN A 1 80 ? 2.812 -1.453 -11.076 1.00 88.44 80 GLN A CA 1
ATOM 622 C C . GLN A 1 80 ? 1.421 -2.000 -10.708 1.00 88.44 80 GLN A C 1
ATOM 624 O O . GLN A 1 80 ? 1.159 -2.268 -9.535 1.00 88.44 80 GLN A O 1
ATOM 629 N N . LEU A 1 81 ? 0.508 -2.152 -11.673 1.00 91.81 81 LEU A N 1
ATOM 630 C CA . LEU A 1 81 ? -0.825 -2.693 -11.424 1.00 91.81 81 LEU A CA 1
ATOM 631 C C . LEU A 1 81 ? -0.771 -4.190 -11.105 1.00 91.81 81 LEU A C 1
ATOM 633 O O . LEU A 1 81 ? -0.037 -4.960 -11.718 1.00 91.81 81 LEU A O 1
ATOM 637 N N . SER A 1 82 ? -1.595 -4.612 -10.148 1.00 94.38 82 SER A N 1
ATOM 638 C CA . SER A 1 82 ? -1.694 -6.011 -9.741 1.00 94.38 82 SER A CA 1
ATOM 639 C C . SER A 1 82 ? -3.123 -6.349 -9.321 1.00 94.38 82 SER A C 1
ATOM 641 O O . SER A 1 82 ? -3.715 -5.600 -8.537 1.00 94.38 82 SER A O 1
ATOM 643 N N . PRO A 1 83 ? -3.680 -7.491 -9.770 1.00 94.81 83 PRO A N 1
ATOM 644 C CA . PRO A 1 83 ? -5.018 -7.929 -9.373 1.00 94.81 83 PRO A CA 1
ATOM 645 C C . PRO A 1 83 ? -5.085 -8.376 -7.906 1.00 94.81 83 PRO A C 1
ATOM 647 O O . PRO A 1 83 ? -6.168 -8.638 -7.392 1.00 94.81 83 PRO A O 1
ATOM 650 N N . LEU A 1 84 ? -3.938 -8.495 -7.228 1.00 96.12 84 LEU A N 1
ATOM 651 C CA . LEU A 1 84 ? -3.879 -8.893 -5.825 1.00 96.12 84 LEU A CA 1
ATOM 652 C C . LEU A 1 84 ? -4.204 -7.746 -4.862 1.00 96.12 84 LEU A C 1
ATOM 654 O O . LEU A 1 84 ? -4.431 -8.009 -3.680 1.00 96.12 84 LEU A O 1
ATOM 658 N N . ALA A 1 85 ? -4.206 -6.494 -5.321 1.00 96.25 85 ALA A N 1
ATOM 659 C CA . ALA A 1 85 ? -4.585 -5.350 -4.500 1.00 96.25 85 ALA A CA 1
ATOM 660 C C . ALA A 1 85 ? -6.107 -5.230 -4.353 1.00 96.25 85 ALA A C 1
ATOM 662 O O . ALA A 1 85 ? -6.867 -5.703 -5.193 1.00 96.25 85 ALA A O 1
ATOM 663 N N . ASP A 1 86 ? -6.562 -4.582 -3.281 1.00 96.19 86 ASP A N 1
ATOM 664 C CA . ASP A 1 86 ? -7.997 -4.445 -3.010 1.00 96.19 86 ASP A CA 1
ATOM 665 C C . ASP A 1 86 ? -8.630 -3.287 -3.801 1.00 96.19 86 ASP A C 1
ATOM 667 O O . ASP A 1 86 ? -9.831 -3.302 -4.072 1.00 96.19 86 ASP A O 1
ATOM 671 N N . ALA A 1 87 ? -7.828 -2.278 -4.156 1.00 94.94 87 ALA A N 1
ATOM 672 C CA . ALA A 1 87 ? -8.207 -1.163 -5.021 1.00 94.94 87 ALA A CA 1
ATOM 673 C C . ALA A 1 87 ? -6.968 -0.485 -5.632 1.00 94.94 87 ALA A C 1
ATOM 675 O O . ALA A 1 87 ? -5.830 -0.790 -5.271 1.00 94.94 87 ALA A O 1
ATOM 676 N N . VAL A 1 88 ? -7.205 0.479 -6.524 1.00 94.19 88 VAL A N 1
ATOM 677 C CA . VAL A 1 88 ? -6.189 1.374 -7.091 1.00 94.19 88 VAL A CA 1
ATOM 678 C C . VAL A 1 88 ? -6.617 2.819 -6.839 1.00 94.19 88 VAL A C 1
ATOM 680 O O . VAL A 1 88 ? -7.764 3.177 -7.102 1.00 94.19 88 VAL A O 1
ATOM 683 N N . LEU A 1 89 ? -5.701 3.644 -6.335 1.00 93.06 89 LEU A N 1
ATOM 684 C CA . LEU A 1 89 ? -5.848 5.090 -6.225 1.00 93.06 89 LEU A CA 1
ATOM 685 C C . LEU A 1 89 ? -5.203 5.743 -7.452 1.00 93.06 89 LEU A C 1
ATOM 687 O O . LEU A 1 89 ? -3.990 5.934 -7.493 1.00 93.06 89 LEU A O 1
ATOM 691 N N . LEU A 1 90 ? -6.023 6.069 -8.452 1.00 87.94 90 LEU A N 1
ATOM 692 C CA . LEU A 1 90 ? -5.594 6.842 -9.617 1.00 87.94 90 LEU A CA 1
ATOM 693 C C . LEU A 1 90 ? -5.619 8.330 -9.269 1.00 87.94 90 LEU A C 1
ATOM 695 O O . LEU A 1 90 ? -6.670 8.877 -8.929 1.00 87.94 90 LEU A O 1
ATOM 699 N N . LEU A 1 91 ? -4.455 8.970 -9.326 1.00 85.25 91 LEU A N 1
ATOM 700 C CA . LEU A 1 91 ? -4.346 10.408 -9.133 1.00 85.25 91 LEU A CA 1
ATOM 701 C C . LEU A 1 91 ? -4.770 11.153 -10.398 1.00 85.25 91 LEU A C 1
ATOM 703 O O . LEU A 1 91 ? -4.473 10.726 -11.506 1.00 85.25 91 LEU A O 1
ATOM 707 N N . MET A 1 92 ? -5.427 12.294 -10.203 1.00 83.56 92 MET A N 1
ATOM 708 C CA . MET A 1 92 ? -5.654 13.290 -11.247 1.00 83.56 92 MET A CA 1
ATOM 709 C C . MET A 1 92 ? -4.915 14.567 -10.855 1.00 83.56 92 MET A C 1
ATOM 711 O O . MET A 1 92 ? -5.250 15.197 -9.848 1.00 83.56 92 MET A O 1
ATOM 715 N N . LEU A 1 93 ? -3.914 14.965 -11.637 1.00 86.00 93 LEU A N 1
ATOM 716 C CA . LEU A 1 93 ? -3.157 16.193 -11.400 1.00 86.00 93 LEU A CA 1
ATOM 717 C C . LEU A 1 93 ? -3.865 17.385 -12.050 1.00 86.00 93 LEU A C 1
ATOM 719 O O . LEU A 1 93 ? -3.478 17.860 -13.110 1.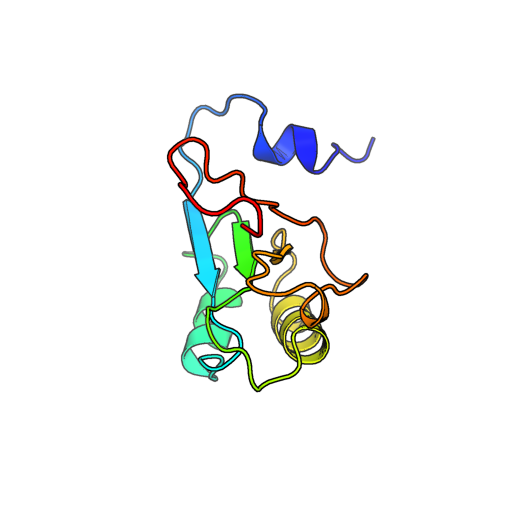00 86.00 93 LEU A O 1
ATOM 723 N N . LEU A 1 94 ? -4.903 17.900 -11.383 1.00 88.75 94 LEU A N 1
ATOM 724 C CA . LEU A 1 94 ? -5.753 18.980 -11.915 1.00 88.75 94 LEU A CA 1
ATOM 725 C C . LEU A 1 94 ? -4.994 20.271 -12.268 1.00 88.75 94 LEU A C 1
ATOM 727 O O . LEU A 1 94 ? -5.423 21.020 -13.139 1.00 88.75 94 LEU A O 1
ATOM 731 N N . SER A 1 95 ? -3.881 20.549 -11.588 1.00 92.00 95 SER A N 1
ATOM 732 C CA . SER A 1 95 ? -3.003 21.697 -11.857 1.00 92.00 95 SER A CA 1
ATOM 733 C C . SER A 1 95 ? -1.780 21.343 -12.714 1.00 92.00 95 SER A C 1
ATOM 735 O O . SER A 1 95 ? -0.905 22.187 -12.929 1.00 92.00 95 SER A O 1
ATOM 737 N N . GLY A 1 96 ? -1.692 20.096 -13.184 1.00 86.50 96 GLY A N 1
ATOM 738 C CA . GLY A 1 96 ? -0.636 19.624 -14.063 1.00 86.50 96 GLY A CA 1
ATOM 739 C C . GLY A 1 96 ? -0.684 20.331 -15.416 1.00 86.50 96 GLY A C 1
ATOM 740 O O . GLY A 1 96 ? -1.747 20.621 -15.954 1.00 86.50 96 GLY A O 1
ATOM 741 N N . ARG A 1 97 ? 0.493 20.620 -15.977 1.00 90.00 97 ARG A N 1
ATOM 742 C CA . ARG A 1 97 ? 0.632 21.154 -17.346 1.00 90.00 97 ARG A CA 1
ATOM 743 C C . ARG A 1 97 ? 1.029 20.084 -18.362 1.00 90.00 97 ARG A C 1
ATOM 745 O O . ARG A 1 97 ? 1.280 20.413 -19.516 1.00 90.00 97 ARG A O 1
ATOM 752 N N . ASN A 1 98 ? 1.140 18.836 -17.919 1.00 86.06 98 ASN A N 1
ATOM 753 C CA . ASN A 1 98 ? 1.468 17.701 -18.763 1.00 86.06 98 ASN A CA 1
ATOM 754 C C . ASN A 1 98 ? 0.250 16.773 -18.818 1.00 86.06 98 ASN A C 1
ATOM 756 O O . ASN A 1 98 ? -0.178 16.300 -17.773 1.00 86.06 98 ASN A O 1
ATOM 760 N N . ALA A 1 99 ? -0.288 16.550 -20.018 1.00 85.31 99 ALA A N 1
ATOM 761 C CA . ALA A 1 99 ? -1.454 15.697 -20.246 1.00 85.31 99 ALA A CA 1
ATOM 762 C C . ALA A 1 99 ? -1.147 14.192 -20.116 1.00 85.31 99 ALA A C 1
ATOM 764 O O . ALA A 1 99 ? -2.077 13.392 -20.069 1.00 85.31 99 ALA A O 1
ATOM 765 N N . ASP A 1 100 ? 0.133 13.816 -20.047 1.00 80.88 100 ASP A N 1
ATOM 766 C CA . ASP A 1 100 ? 0.566 12.432 -19.831 1.00 80.88 100 ASP A CA 1
ATOM 767 C C . ASP A 1 100 ? 0.405 11.966 -18.367 1.00 80.88 100 ASP A C 1
ATOM 769 O O . ASP A 1 100 ? 0.592 10.779 -18.089 1.00 80.88 100 ASP A O 1
ATOM 773 N N . TYR A 1 101 ? 0.094 12.879 -17.432 1.00 73.19 101 TYR A N 1
ATOM 774 C CA . TYR A 1 101 ? 0.011 12.623 -15.986 1.00 73.19 101 TYR A CA 1
ATOM 775 C C . TYR A 1 101 ? -1.334 13.026 -15.370 1.00 73.19 101 TYR A C 1
ATOM 777 O O . TYR A 1 101 ? -1.955 14.003 -15.842 1.00 73.19 101 TYR A O 1
#

pLDDT: mean 87.78, std 8.86, range [43.53, 96.69]